Protein AF-A0A4V3DF30-F1 (afdb_monomer_lite)

Radius of gyration: 22.05 Å; chains: 1; bounding box: 25×17×87 Å

Organism: NCBI:txid578943

Secondary structure (DSSP, 8-state):
------------------SPPPPHHHHHHHHHHHHHHHHHHHHH--SHHHHHHHHHHHHHHHHHHHHHHTT-HHHHHHHHHHHHHHHT---

Foldseek 3Di:
DDDDDPPPPPPDPPPPPPPDQFALVNLVVLLVQLVVVLVVQCVVDPDPVSNVLSVVLVVLLVVLVVCSVVVNSNVSVVSSVVSCVVVVHDD

Sequence (91 aa):
MKRFLAVLVVLAAGAAQPAFACDQQEAVDMMVKLTTALGQKAGAAATAEESQAVVDANARVNEAGAALAAGDPEKACEIYRAVAAEQGISL

pLDDT: mean 85.77, std 19.5, range [37.62, 98.12]

Structure (mmCIF, N/CA/C/O backbone):
data_AF-A0A4V3DF30-F1
#
_entry.id   AF-A0A4V3DF30-F1
#
loop_
_atom_site.group_PDB
_atom_site.id
_atom_site.type_symbol
_atom_site.label_atom_id
_atom_site.label_alt_id
_atom_site.label_comp_id
_atom_site.label_asym_id
_atom_site.label_entity_id
_atom_site.label_seq_id
_atom_site.pdbx_PDB_ins_code
_atom_site.Cartn_x
_atom_site.Cartn_y
_atom_site.Cartn_z
_atom_site.occupancy
_atom_site.B_iso_or_equiv
_atom_site.auth_seq_id
_atom_site.auth_comp_id
_atom_site.auth_asym_id
_atom_site.auth_atom_id
_atom_site.pdbx_PDB_model_num
ATOM 1 N N . MET A 1 1 ? -10.662 6.092 -70.292 1.00 37.62 1 MET A N 1
ATOM 2 C CA . MET A 1 1 ? -9.411 6.406 -69.564 1.00 37.62 1 MET A CA 1
ATOM 3 C C . MET A 1 1 ? -9.826 7.065 -68.249 1.00 37.62 1 MET A C 1
ATOM 5 O O . MET A 1 1 ? -10.308 8.180 -68.290 1.00 37.62 1 MET A O 1
ATOM 9 N N . LYS A 1 2 ? -10.100 6.291 -67.188 1.00 43.28 2 LYS A N 1
ATOM 10 C CA . LYS A 1 2 ? -9.235 6.074 -66.003 1.00 43.28 2 LYS A CA 1
ATOM 11 C C . LYS A 1 2 ? -8.533 7.356 -65.536 1.00 43.28 2 LYS A C 1
ATOM 13 O O . LYS A 1 2 ? -7.727 7.844 -66.324 1.00 43.28 2 LYS A O 1
ATOM 18 N N . ARG A 1 3 ? -8.776 7.744 -64.262 1.00 49.78 3 ARG A N 1
ATOM 19 C CA . ARG A 1 3 ? -8.081 8.726 -63.373 1.00 49.78 3 ARG A CA 1
ATOM 20 C C . ARG A 1 3 ? -9.039 9.841 -62.907 1.00 49.78 3 ARG A C 1
ATOM 22 O O . ARG A 1 3 ? -9.595 10.510 -63.755 1.00 49.78 3 ARG A O 1
ATOM 29 N N . PHE A 1 4 ? -9.313 10.122 -61.635 1.00 47.38 4 PHE A N 1
ATOM 30 C CA . PHE A 1 4 ? -8.838 9.637 -60.337 1.00 47.38 4 PHE A CA 1
ATOM 31 C C . PHE A 1 4 ? -9.959 9.914 -59.315 1.00 47.38 4 PHE A C 1
ATOM 33 O O . PHE A 1 4 ? -10.311 11.066 -59.087 1.00 47.38 4 PHE A O 1
ATOM 40 N N . LEU A 1 5 ? -10.501 8.869 -58.690 1.00 52.12 5 LEU A N 1
ATOM 41 C CA . LEU A 1 5 ? -11.175 8.979 -57.397 1.00 52.12 5 LEU A CA 1
ATOM 42 C C . LEU A 1 5 ? -10.067 8.948 -56.341 1.00 52.12 5 LEU A C 1
ATOM 44 O O . LEU A 1 5 ? -9.442 7.908 -56.156 1.00 52.12 5 LEU A O 1
ATOM 48 N N . ALA A 1 6 ? -9.798 10.073 -55.687 1.00 52.53 6 ALA A N 1
ATOM 49 C CA . ALA A 1 6 ? -8.965 10.119 -54.488 1.00 52.53 6 ALA A CA 1
ATOM 50 C C . ALA A 1 6 ? -9.853 10.498 -53.299 1.00 52.53 6 ALA A C 1
ATOM 52 O O . ALA A 1 6 ? -9.787 11.593 -52.755 1.00 52.53 6 ALA A O 1
ATOM 53 N N . VAL A 1 7 ? -10.736 9.567 -52.941 1.00 53.31 7 VAL A N 1
ATOM 54 C CA . VAL A 1 7 ? -11.374 9.527 -51.627 1.00 53.31 7 VAL A CA 1
ATOM 55 C C . VAL A 1 7 ? -10.383 8.807 -50.717 1.00 53.31 7 VAL A C 1
ATOM 57 O O . VAL A 1 7 ? -10.305 7.584 -50.731 1.00 53.31 7 VAL A O 1
ATOM 60 N N . LEU A 1 8 ? -9.587 9.564 -49.966 1.00 47.38 8 LEU A N 1
ATOM 61 C CA . LEU A 1 8 ? -8.825 9.045 -48.829 1.00 47.38 8 LEU A CA 1
ATOM 62 C C . LEU A 1 8 ? -9.470 9.607 -47.566 1.00 47.38 8 LEU A C 1
ATOM 64 O O . LEU A 1 8 ? -8.994 10.541 -46.929 1.00 47.38 8 LEU A O 1
ATOM 68 N N . VAL A 1 9 ? -10.639 9.043 -47.263 1.00 51.59 9 VAL A N 1
ATOM 69 C CA . VAL A 1 9 ? -11.245 9.122 -45.940 1.00 51.59 9 VAL A CA 1
ATOM 70 C C . VAL A 1 9 ? -10.339 8.304 -45.027 1.00 51.59 9 VAL A C 1
ATOM 72 O O . VAL A 1 9 ? -10.312 7.077 -45.108 1.00 51.59 9 VAL A O 1
ATOM 75 N N . VAL A 1 10 ? -9.559 8.991 -44.195 1.00 53.03 10 VAL A N 1
ATOM 76 C CA . VAL A 1 10 ? -8.820 8.388 -43.083 1.00 53.03 10 VAL A CA 1
ATOM 77 C C . VAL A 1 10 ? -9.856 7.979 -42.036 1.00 53.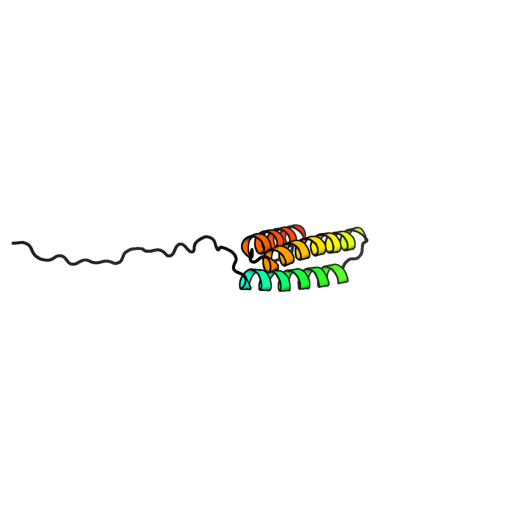03 10 VAL A C 1
ATOM 79 O O . VAL A 1 10 ? -10.171 8.713 -41.105 1.00 53.03 10 VAL A O 1
ATOM 82 N N . LEU A 1 11 ? -10.468 6.821 -42.267 1.00 48.28 11 LEU A N 1
ATOM 83 C CA . LEU A 1 11 ? -11.310 6.121 -41.313 1.00 48.28 11 LEU A CA 1
ATOM 84 C C . LEU A 1 11 ? -10.408 5.263 -40.427 1.00 48.28 11 LEU A C 1
ATOM 86 O O . LEU A 1 11 ? -9.734 4.357 -40.905 1.00 48.28 11 LEU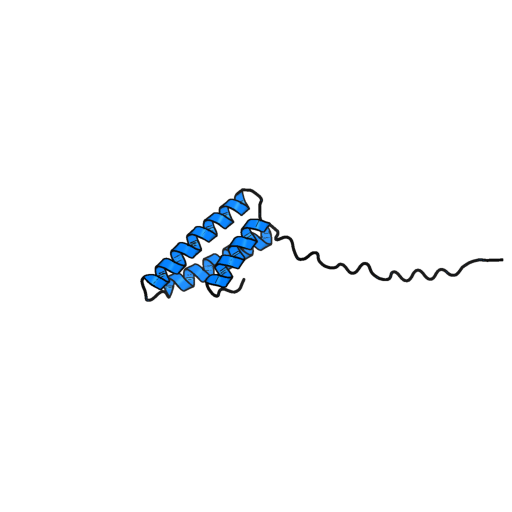 A O 1
ATOM 90 N N . ALA A 1 12 ? -10.478 5.556 -39.131 1.00 53.53 12 ALA A N 1
ATOM 91 C CA . ALA A 1 12 ? -10.255 4.623 -38.036 1.00 53.53 12 ALA A CA 1
ATOM 92 C C . ALA A 1 12 ? -8.868 3.959 -37.952 1.00 53.53 12 ALA A C 1
ATOM 94 O O . ALA A 1 12 ? -8.698 2.776 -38.224 1.00 53.53 12 ALA A O 1
ATOM 95 N N . ALA A 1 13 ? -7.924 4.672 -37.344 1.00 47.75 13 ALA A N 1
ATOM 96 C CA . ALA A 1 13 ? -7.248 4.073 -36.201 1.00 47.75 13 ALA A CA 1
ATOM 97 C C . ALA A 1 13 ? -7.899 4.680 -34.961 1.00 47.75 13 ALA A C 1
ATOM 99 O O . ALA A 1 13 ? -7.468 5.709 -34.444 1.00 47.75 13 ALA A O 1
ATOM 100 N N . GLY A 1 14 ? -9.009 4.073 -34.534 1.00 43.28 14 GLY A N 1
ATOM 101 C CA . GLY A 1 14 ? -9.398 4.182 -33.142 1.00 43.28 14 GLY A CA 1
ATOM 102 C C . GLY A 1 14 ? -8.171 3.784 -32.340 1.00 43.28 14 GLY A C 1
ATOM 103 O O . GLY A 1 14 ? -7.748 2.631 -32.397 1.00 43.28 14 GLY A O 1
ATOM 104 N N . ALA A 1 15 ? -7.570 4.750 -31.652 1.00 48.34 15 ALA A N 1
ATOM 105 C CA . ALA A 1 15 ? -6.739 4.460 -30.508 1.00 48.34 15 ALA A CA 1
ATOM 106 C C . ALA A 1 15 ? -7.683 3.826 -29.485 1.00 48.34 15 ALA A C 1
ATOM 108 O O . ALA A 1 15 ? -8.219 4.493 -28.606 1.00 48.34 15 ALA A O 1
ATOM 109 N N . ALA A 1 16 ? -7.964 2.535 -29.665 1.00 47.09 16 ALA A N 1
ATOM 110 C CA . ALA A 1 16 ? -8.275 1.683 -28.548 1.00 47.09 16 ALA A CA 1
ATOM 111 C C . ALA A 1 16 ? -7.076 1.872 -27.626 1.00 47.09 16 ALA A C 1
ATOM 113 O O . ALA A 1 16 ? -5.977 1.409 -27.929 1.00 47.09 16 ALA A O 1
ATOM 114 N N . GLN A 1 17 ? -7.263 2.692 -26.591 1.00 52.12 17 GLN A N 1
ATOM 115 C CA . GLN A 1 17 ? -6.336 2.762 -25.480 1.00 52.12 17 GLN A CA 1
ATOM 116 C C . GLN A 1 17 ? -6.124 1.299 -25.088 1.00 52.12 17 GLN A C 1
ATOM 118 O O . GLN A 1 17 ? -7.119 0.629 -24.784 1.00 52.12 17 GLN A O 1
ATOM 123 N N . PRO A 1 18 ? -4.906 0.739 -25.213 1.00 51.22 18 PRO A N 1
ATOM 124 C CA . PRO A 1 18 ? -4.678 -0.580 -24.657 1.00 51.22 18 PRO A CA 1
ATOM 125 C C . PRO A 1 18 ? -5.101 -0.471 -23.194 1.00 51.22 18 PRO A C 1
ATOM 127 O O . PRO A 1 18 ? -4.755 0.518 -22.546 1.00 51.22 18 PRO A O 1
ATOM 130 N N . ALA A 1 19 ? -5.931 -1.403 -22.721 1.00 55.28 19 ALA A N 1
ATOM 131 C CA . ALA A 1 19 ? -6.288 -1.479 -21.311 1.00 55.28 19 ALA A CA 1
ATOM 132 C C . ALA A 1 19 ?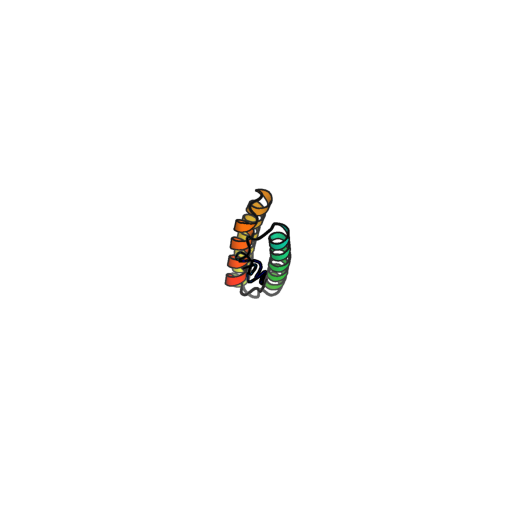 -4.986 -1.333 -20.510 1.00 55.28 19 ALA A C 1
ATOM 134 O O . ALA A 1 19 ? -4.051 -2.108 -20.706 1.00 55.28 19 ALA A O 1
ATOM 135 N N . PHE A 1 20 ? -4.898 -0.220 -19.787 1.00 55.59 20 PHE A N 1
ATOM 136 C CA . PHE A 1 20 ? -3.653 0.459 -19.454 1.00 55.59 20 PHE A CA 1
ATOM 137 C C . PHE A 1 20 ? -2.689 -0.465 -18.708 1.00 55.59 20 PHE A C 1
ATOM 139 O O . PHE A 1 20 ? -2.989 -0.913 -17.600 1.00 55.59 20 PHE A O 1
ATOM 146 N N . ALA A 1 21 ? -1.525 -0.731 -19.308 1.00 76.88 21 ALA A N 1
ATOM 147 C CA . ALA A 1 21 ? -0.380 -1.206 -18.546 1.00 76.88 21 ALA A CA 1
ATOM 148 C C . ALA A 1 21 ? -0.063 -0.123 -17.511 1.00 76.88 21 ALA A C 1
ATOM 150 O O . ALA A 1 21 ? 0.114 1.038 -17.885 1.00 76.88 21 ALA A O 1
ATOM 151 N N . CYS A 1 22 ? -0.058 -0.488 -16.230 1.00 89.88 22 CYS A N 1
ATOM 152 C CA . CYS A 1 22 ? 0.225 0.479 -15.181 1.00 89.88 22 CYS A CA 1
ATOM 153 C C . CYS A 1 22 ? 1.668 0.960 -15.310 1.00 89.88 22 CYS A C 1
ATOM 155 O O . CYS A 1 22 ? 2.592 0.141 -15.319 1.00 89.88 22 CYS A O 1
ATOM 157 N N . ASP A 1 23 ? 1.869 2.270 -15.415 1.00 93.56 23 ASP A N 1
ATOM 158 C CA . ASP A 1 23 ? 3.211 2.840 -15.445 1.00 93.56 23 ASP A CA 1
ATOM 159 C C . ASP A 1 23 ? 3.735 3.146 -14.030 1.00 93.56 23 ASP A C 1
ATOM 161 O O . ASP A 1 23 ? 3.021 3.061 -13.028 1.00 93.56 23 ASP A O 1
ATOM 165 N N . GLN A 1 24 ? 5.029 3.470 -13.930 1.00 92.25 24 GLN A N 1
ATOM 166 C CA . GLN A 1 24 ? 5.668 3.754 -12.641 1.00 92.25 24 GLN A CA 1
ATOM 167 C C . GLN A 1 24 ? 5.008 4.936 -11.915 1.00 92.25 24 GLN A C 1
ATOM 169 O O . GLN A 1 24 ? 4.904 4.923 -10.690 1.00 92.25 24 GLN A O 1
ATOM 174 N N . GLN A 1 25 ? 4.572 5.957 -12.655 1.00 95.19 25 GLN A N 1
ATOM 175 C CA . GLN A 1 25 ? 3.995 7.156 -12.065 1.00 95.19 25 GLN A CA 1
ATOM 176 C C . GLN A 1 25 ? 2.595 6.872 -11.514 1.00 95.19 25 GLN A C 1
ATOM 178 O O . GLN A 1 25 ? 2.282 7.319 -10.410 1.00 95.19 25 GLN A O 1
ATOM 183 N N . GLU A 1 26 ? 1.786 6.098 -12.240 1.00 95.00 26 GLU A N 1
ATOM 184 C CA . GLU A 1 26 ? 0.482 5.615 -11.780 1.00 95.00 26 GLU A CA 1
ATOM 185 C C . GLU A 1 26 ? 0.639 4.769 -10.509 1.00 95.00 26 GLU A C 1
ATOM 187 O O . GLU A 1 26 ? -0.040 5.012 -9.512 1.00 95.00 26 GLU A O 1
ATOM 192 N N . ALA A 1 27 ? 1.601 3.844 -10.488 1.00 96.00 27 ALA A N 1
ATOM 193 C CA . ALA A 1 27 ? 1.859 3.010 -9.320 1.00 96.00 27 ALA A CA 1
ATOM 194 C C . ALA A 1 27 ? 2.265 3.821 -8.077 1.00 96.00 27 ALA A C 1
ATOM 196 O O . ALA A 1 27 ? 1.805 3.536 -6.970 1.00 96.00 27 ALA A O 1
ATOM 197 N N . VAL A 1 28 ? 3.106 4.846 -8.244 1.00 96.50 28 VAL A N 1
ATOM 198 C CA . VAL A 1 28 ? 3.505 5.739 -7.145 1.00 96.50 28 VAL A CA 1
ATOM 199 C C . VAL A 1 28 ? 2.322 6.580 -6.657 1.00 96.50 28 VAL A C 1
ATOM 201 O O . VAL A 1 28 ? 2.153 6.732 -5.447 1.00 96.50 28 VAL A O 1
ATOM 204 N N . ASP A 1 29 ? 1.476 7.092 -7.555 1.00 97.19 29 ASP A N 1
ATOM 205 C CA . ASP A 1 29 ? 0.262 7.828 -7.173 1.00 97.19 29 ASP A CA 1
ATOM 206 C C . ASP A 1 29 ? -0.696 6.940 -6.360 1.00 97.19 29 ASP A C 1
ATOM 208 O O . ASP A 1 29 ? -1.152 7.319 -5.276 1.00 97.19 29 ASP A O 1
ATOM 212 N N . MET A 1 30 ? -0.917 5.708 -6.823 1.00 97.00 30 MET A N 1
ATOM 213 C CA . MET A 1 30 ? -1.714 4.708 -6.112 1.00 97.00 30 MET A CA 1
ATOM 214 C C . MET A 1 30 ? -1.124 4.373 -4.741 1.00 97.00 30 MET A C 1
ATOM 216 O O . MET A 1 30 ? -1.866 4.316 -3.761 1.00 97.00 30 MET A O 1
ATOM 220 N N . MET A 1 31 ? 0.199 4.205 -4.640 1.00 97.38 31 MET A N 1
ATOM 221 C CA . MET A 1 31 ? 0.884 3.982 -3.366 1.00 97.38 31 MET A CA 1
ATOM 222 C C . MET A 1 31 ? 0.607 5.121 -2.377 1.00 97.38 31 MET A C 1
ATOM 224 O O . MET A 1 31 ? 0.263 4.866 -1.222 1.00 97.38 31 MET A O 1
ATOM 228 N N . VAL A 1 32 ? 0.734 6.380 -2.809 1.00 97.38 32 VAL A N 1
ATOM 229 C CA . VAL A 1 32 ? 0.523 7.555 -1.946 1.00 97.38 32 VAL A CA 1
ATOM 230 C C . VAL A 1 32 ? -0.926 7.638 -1.469 1.00 97.38 32 VAL A C 1
ATOM 232 O O . VAL A 1 32 ? -1.174 7.811 -0.271 1.00 97.38 32 VAL A O 1
ATOM 235 N N . LYS A 1 33 ? -1.895 7.476 -2.376 1.00 97.12 33 LYS A N 1
ATOM 236 C CA . LYS A 1 33 ? -3.322 7.476 -2.022 1.00 97.12 33 LYS A CA 1
ATOM 237 C C . LYS A 1 33 ? -3.659 6.353 -1.049 1.00 97.12 33 LYS A C 1
ATOM 239 O O . LYS A 1 33 ? -4.283 6.599 -0.016 1.00 97.12 33 LYS A O 1
ATOM 244 N N . LEU A 1 34 ? -3.198 5.138 -1.345 1.00 97.69 34 LEU A N 1
ATOM 245 C CA . LEU A 1 34 ? -3.476 3.961 -0.534 1.00 97.69 34 LEU A CA 1
ATOM 246 C C . LEU A 1 34 ? -2.870 4.080 0.865 1.00 97.69 34 LEU A C 1
ATOM 248 O O . LEU A 1 34 ? -3.575 3.889 1.850 1.00 97.69 34 LEU A O 1
ATOM 252 N N . THR A 1 35 ? -1.591 4.445 0.973 1.00 97.06 35 THR A N 1
ATOM 253 C CA . THR A 1 35 ? -0.912 4.607 2.273 1.00 97.06 35 THR A CA 1
ATOM 254 C C . THR A 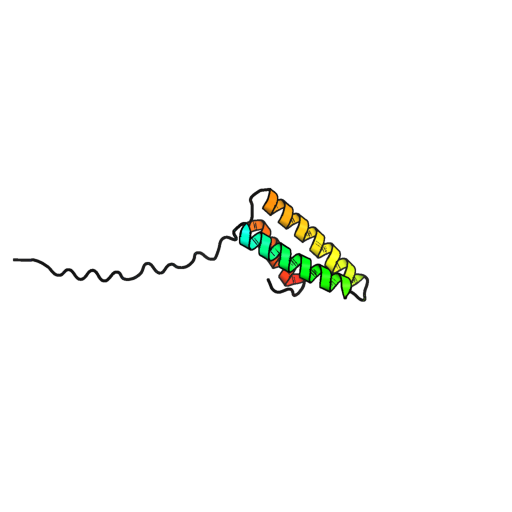1 35 ? -1.529 5.719 3.115 1.00 97.06 35 THR A C 1
ATOM 256 O O . THR A 1 35 ? -1.687 5.555 4.324 1.00 97.06 35 THR A O 1
ATOM 259 N N . THR A 1 36 ? -1.965 6.815 2.489 1.00 97.44 36 THR A N 1
ATOM 260 C CA . THR A 1 36 ? -2.690 7.891 3.180 1.00 97.44 36 THR A CA 1
ATOM 261 C C . THR A 1 36 ? -4.023 7.390 3.736 1.00 97.44 36 THR A C 1
ATOM 263 O O . THR A 1 36 ? -4.319 7.597 4.914 1.00 97.44 36 THR A O 1
ATOM 266 N N . ALA A 1 37 ? -4.818 6.697 2.916 1.00 97.44 37 ALA A N 1
ATOM 267 C CA . ALA A 1 37 ? -6.108 6.156 3.333 1.00 97.44 37 ALA A CA 1
ATOM 268 C C . ALA A 1 37 ? -5.959 5.079 4.423 1.00 97.44 37 ALA A C 1
ATOM 270 O O . ALA A 1 37 ? -6.709 5.079 5.399 1.00 97.44 37 ALA A O 1
ATOM 271 N N . LEU A 1 38 ? -4.949 4.210 4.319 1.00 97.12 38 LEU A N 1
ATOM 272 C CA . LEU A 1 38 ? -4.613 3.243 5.365 1.00 97.12 38 LEU A CA 1
ATOM 273 C C . LEU A 1 38 ? -4.191 3.932 6.665 1.00 97.12 38 LEU A C 1
ATOM 275 O O . LEU A 1 38 ? -4.619 3.504 7.731 1.00 97.12 38 LEU A O 1
ATOM 279 N N . GLY A 1 39 ? -3.418 5.019 6.597 1.00 96.75 39 GLY A N 1
ATOM 280 C CA . GLY A 1 39 ? -3.053 5.813 7.772 1.00 96.75 39 GLY A CA 1
ATOM 281 C C . GLY A 1 39 ? -4.267 6.432 8.472 1.00 96.75 39 GLY A C 1
ATOM 282 O O . GLY A 1 39 ? -4.371 6.380 9.697 1.00 96.75 39 GLY A O 1
ATOM 283 N N . GLN A 1 40 ? -5.231 6.952 7.708 1.00 96.94 40 GLN A N 1
ATOM 284 C CA . GLN A 1 40 ? -6.498 7.449 8.258 1.00 96.94 40 GLN A CA 1
ATOM 285 C C . GLN A 1 40 ? -7.313 6.323 8.904 1.00 96.94 40 GLN A C 1
ATOM 287 O O . GLN A 1 40 ? -7.827 6.491 10.009 1.00 96.94 40 GLN A O 1
ATOM 292 N N . LYS A 1 41 ? -7.389 5.160 8.247 1.00 95.88 41 LYS A N 1
ATOM 293 C CA . LYS A 1 41 ? -8.093 3.982 8.763 1.00 95.88 41 LYS A CA 1
ATOM 294 C C . LYS A 1 41 ? -7.438 3.440 10.037 1.00 95.88 41 LYS A C 1
ATOM 296 O O . LYS A 1 41 ? -8.152 3.108 10.974 1.00 95.88 41 LYS A O 1
ATOM 301 N N . ALA A 1 42 ? -6.104 3.440 10.111 1.00 95.50 42 ALA A N 1
ATOM 302 C CA . ALA A 1 42 ? -5.357 3.103 11.324 1.00 95.50 42 ALA A CA 1
ATOM 303 C C . ALA A 1 42 ? -5.720 4.038 12.485 1.00 95.50 42 ALA A C 1
ATOM 305 O O . ALA A 1 42 ? -5.987 3.577 13.588 1.00 95.50 42 ALA A O 1
ATOM 306 N N . GLY A 1 43 ? -5.761 5.351 12.230 1.00 96.19 43 GLY A N 1
ATOM 307 C CA . GLY A 1 43 ? -6.119 6.345 13.244 1.00 96.19 43 GLY A CA 1
ATOM 308 C C . GLY A 1 43 ? -7.579 6.272 13.703 1.00 96.19 43 GLY A C 1
ATOM 309 O O . GLY A 1 43 ? -7.890 6.732 14.798 1.00 96.19 43 GLY A O 1
ATOM 310 N N . ALA A 1 44 ? -8.462 5.699 12.883 1.00 96.25 44 ALA A N 1
ATOM 311 C CA . ALA A 1 44 ? -9.881 5.518 13.181 1.00 96.25 44 ALA A CA 1
ATOM 312 C C . ALA A 1 44 ? -10.235 4.121 13.726 1.00 96.25 44 ALA A C 1
ATOM 314 O O . ALA A 1 44 ? -11.384 3.913 14.113 1.00 96.25 44 ALA A O 1
ATOM 315 N N . ALA A 1 45 ? -9.294 3.171 13.744 1.00 96.19 45 ALA A N 1
ATOM 316 C CA . ALA A 1 45 ? -9.543 1.808 14.205 1.00 96.19 45 ALA A CA 1
ATOM 317 C C . ALA A 1 45 ? -9.943 1.803 15.690 1.00 96.19 45 ALA A C 1
ATOM 319 O O . ALA A 1 45 ? -9.226 2.325 16.544 1.00 96.19 45 ALA A O 1
ATOM 320 N N . ALA A 1 46 ? -11.094 1.206 16.001 1.00 96.44 46 ALA A N 1
ATOM 321 C CA . ALA A 1 46 ? -11.638 1.120 17.355 1.00 96.44 46 ALA A CA 1
ATOM 322 C C . ALA A 1 46 ? -11.405 -0.259 17.992 1.00 96.44 46 ALA A C 1
ATOM 324 O O . ALA A 1 46 ? -11.568 -0.425 19.202 1.00 96.44 46 ALA A O 1
ATOM 325 N N . THR A 1 47 ? -11.027 -1.247 17.181 1.00 97.06 47 THR A N 1
ATOM 326 C CA . THR A 1 47 ? 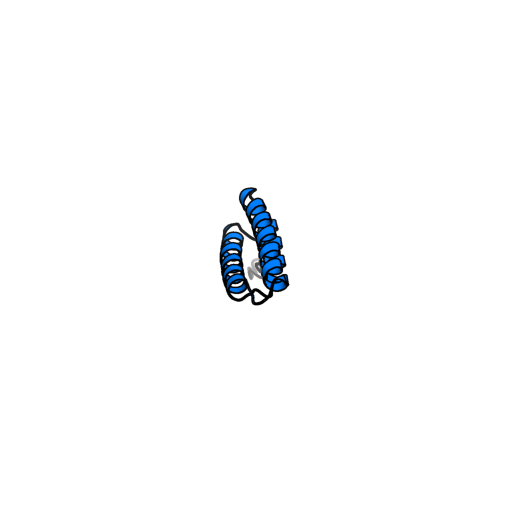-10.838 -2.640 17.591 1.00 97.06 47 THR A CA 1
ATOM 327 C C . THR A 1 47 ? -9.462 -3.180 17.200 1.00 97.06 47 THR A C 1
ATOM 329 O O . THR A 1 47 ? -8.746 -2.621 16.357 1.00 97.06 47 THR A O 1
ATOM 332 N N . ALA A 1 48 ? -9.076 -4.289 17.834 1.00 95.69 48 ALA A N 1
ATOM 333 C CA . ALA A 1 48 ? -7.838 -4.989 17.508 1.00 95.69 48 ALA A CA 1
ATOM 334 C C . ALA A 1 48 ? -7.912 -5.601 16.103 1.00 95.69 48 ALA A C 1
ATOM 336 O O . ALA A 1 48 ? -6.936 -5.559 15.361 1.00 95.69 48 ALA A O 1
ATOM 337 N N . GLU A 1 49 ? -9.084 -6.103 15.719 1.00 95.81 49 GLU A N 1
ATOM 338 C CA . GLU A 1 49 ? -9.357 -6.672 14.405 1.00 95.81 49 GLU A CA 1
ATOM 339 C C . GLU A 1 49 ? -9.199 -5.625 13.294 1.00 95.81 49 GLU A C 1
ATOM 341 O O . GLU A 1 49 ? -8.524 -5.880 12.297 1.00 95.81 49 GLU A O 1
ATOM 346 N N . GLU A 1 50 ? -9.755 -4.423 13.476 1.00 94.56 50 GLU A N 1
ATOM 347 C CA . GLU A 1 50 ? -9.587 -3.318 12.521 1.00 94.56 50 GLU A CA 1
ATOM 348 C C . GLU A 1 50 ? -8.125 -2.879 12.410 1.00 94.56 50 GLU A C 1
ATOM 350 O O . GLU A 1 50 ? -7.628 -2.640 11.309 1.00 94.56 50 GLU A O 1
ATOM 355 N N . SER A 1 51 ? -7.419 -2.816 13.541 1.00 95.69 51 SER A N 1
ATOM 356 C CA . SER A 1 51 ? -5.994 -2.478 13.566 1.00 95.69 51 SER A CA 1
ATOM 357 C C . SER A 1 51 ? -5.162 -3.524 12.820 1.00 95.69 51 SER A C 1
ATOM 359 O O . SER A 1 51 ? -4.311 -3.172 12.001 1.00 95.69 51 SER A O 1
ATOM 361 N N . GLN A 1 52 ? -5.438 -4.812 13.048 1.00 97.06 52 GLN A N 1
ATOM 362 C CA . GLN A 1 52 ? -4.744 -5.911 12.382 1.00 97.06 52 GLN A CA 1
ATOM 363 C C . GLN A 1 52 ? -5.002 -5.905 10.873 1.00 97.06 52 GLN A C 1
ATOM 365 O O . GLN A 1 52 ? -4.059 -6.049 10.099 1.00 97.06 52 GLN A O 1
ATOM 370 N N . ALA A 1 53 ? -6.237 -5.633 10.440 1.00 94.94 53 ALA A N 1
ATOM 371 C CA . ALA A 1 53 ? -6.561 -5.521 9.019 1.00 94.94 53 ALA A CA 1
ATOM 372 C C . ALA A 1 53 ? -5.737 -4.428 8.312 1.00 94.94 53 ALA A C 1
ATOM 374 O O . ALA A 1 53 ? -5.343 -4.598 7.156 1.00 94.94 53 ALA A O 1
ATOM 375 N N . VAL A 1 54 ? -5.440 -3.317 8.997 1.00 96.25 54 VAL A N 1
ATOM 376 C CA . VAL A 1 54 ? -4.572 -2.258 8.458 1.00 96.25 54 VAL A CA 1
ATOM 377 C C . VAL A 1 54 ? -3.096 -2.673 8.455 1.00 96.25 54 VAL A C 1
ATOM 379 O O . VAL A 1 54 ? -2.369 -2.332 7.520 1.00 96.25 54 VAL A O 1
ATOM 382 N N . VAL A 1 55 ? -2.633 -3.423 9.457 1.00 96.19 55 VAL A N 1
ATOM 383 C CA . VAL A 1 55 ? -1.266 -3.977 9.482 1.00 96.19 55 VAL A CA 1
ATOM 384 C C . VAL A 1 55 ? -1.050 -4.947 8.319 1.00 96.19 55 VAL A C 1
ATOM 386 O O . VAL A 1 55 ? -0.070 -4.807 7.584 1.00 96.19 55 VAL A O 1
ATOM 389 N N . ASP A 1 56 ? -1.988 -5.865 8.096 1.00 97.38 56 ASP A N 1
ATOM 390 C CA . ASP A 1 56 ? -1.919 -6.851 7.013 1.00 97.38 56 ASP A CA 1
ATOM 391 C C . ASP A 1 56 ? -1.956 -6.170 5.635 1.00 97.38 56 ASP A C 1
ATOM 393 O O . ASP A 1 56 ? -1.191 -6.517 4.731 1.00 97.38 56 ASP A O 1
ATOM 397 N N . ALA A 1 57 ? -2.787 -5.132 5.484 1.00 97.38 57 ALA A N 1
ATOM 398 C CA . ALA A 1 57 ? -2.807 -4.307 4.280 1.00 97.38 57 ALA A CA 1
ATOM 399 C C . ALA A 1 57 ? -1.456 -3.618 4.029 1.00 97.38 57 ALA A C 1
ATOM 401 O O . ALA A 1 57 ? -0.948 -3.651 2.907 1.00 97.38 57 ALA A O 1
ATOM 402 N N . ASN A 1 58 ? -0.836 -3.036 5.062 1.00 96.06 58 ASN A N 1
ATOM 403 C CA . ASN A 1 58 ? 0.474 -2.390 4.940 1.00 96.06 58 ASN A CA 1
ATOM 404 C C . ASN A 1 58 ? 1.588 -3.374 4.555 1.00 96.06 58 ASN A C 1
ATOM 406 O O . ASN A 1 58 ? 2.472 -3.015 3.776 1.00 96.06 58 ASN A O 1
ATOM 410 N N . ALA A 1 59 ? 1.545 -4.618 5.042 1.00 97.31 59 ALA A N 1
ATOM 411 C CA . ALA A 1 59 ? 2.506 -5.642 4.633 1.00 97.31 59 ALA A CA 1
ATOM 412 C C . ALA A 1 59 ? 2.473 -5.869 3.111 1.00 97.31 59 ALA A C 1
ATOM 414 O O . ALA A 1 59 ? 3.520 -5.893 2.464 1.00 97.31 59 ALA A O 1
ATOM 415 N N . ARG A 1 60 ? 1.279 -5.912 2.514 1.00 97.88 60 ARG A N 1
ATOM 416 C CA . ARG A 1 60 ? 1.110 -6.070 1.059 1.00 97.88 60 ARG A CA 1
ATOM 417 C C . ARG A 1 60 ? 1.458 -4.814 0.265 1.00 97.88 60 ARG A C 1
ATOM 419 O O . ARG A 1 60 ? 1.985 -4.915 -0.839 1.00 97.88 60 ARG A O 1
ATOM 426 N N . VAL A 1 61 ? 1.248 -3.624 0.827 1.00 96.75 61 VAL A N 1
ATOM 427 C CA . VAL A 1 61 ? 1.761 -2.376 0.231 1.00 96.75 61 VAL A CA 1
ATOM 428 C C . VAL A 1 61 ? 3.291 -2.412 0.116 1.00 96.75 61 VAL A C 1
ATOM 430 O O . VAL A 1 61 ? 3.831 -1.948 -0.889 1.00 96.75 61 VAL A O 1
ATOM 433 N N . ASN A 1 62 ? 3.995 -3.018 1.080 1.00 96.94 62 ASN A N 1
ATOM 434 C CA . ASN A 1 62 ? 5.447 -3.206 0.986 1.00 96.94 62 ASN A CA 1
ATOM 435 C C . ASN A 1 62 ? 5.837 -4.201 -0.119 1.00 96.94 62 ASN A C 1
ATOM 437 O O . ASN A 1 62 ? 6.822 -3.969 -0.817 1.00 96.94 62 ASN A O 1
ATOM 441 N N . GLU A 1 63 ? 5.064 -5.273 -0.323 1.00 97.38 63 GLU A N 1
ATOM 442 C CA . GLU A 1 63 ? 5.271 -6.205 -1.445 1.00 97.38 63 GLU A CA 1
ATOM 443 C C . GLU A 1 63 ? 5.125 -5.499 -2.802 1.00 97.38 63 GLU A C 1
ATOM 445 O O . GLU A 1 63 ? 5.952 -5.688 -3.697 1.00 97.38 63 GLU A O 1
ATOM 450 N N . ALA A 1 64 ? 4.124 -4.627 -2.939 1.00 96.75 64 ALA A N 1
ATOM 451 C CA . ALA A 1 64 ? 3.955 -3.786 -4.121 1.00 96.75 64 ALA A CA 1
ATOM 452 C C . ALA A 1 64 ? 5.116 -2.792 -4.301 1.00 96.75 64 ALA A C 1
ATOM 454 O O . ALA A 1 64 ? 5.623 -2.623 -5.409 1.00 96.75 64 ALA A O 1
ATOM 455 N N . GLY A 1 65 ? 5.600 -2.188 -3.210 1.00 95.88 65 GLY A N 1
ATOM 456 C CA . GLY A 1 65 ? 6.789 -1.332 -3.231 1.00 95.88 65 GLY A CA 1
ATOM 457 C C . GLY A 1 65 ? 8.051 -2.079 -3.680 1.00 95.88 65 GLY A C 1
ATOM 458 O O . GLY A 1 65 ? 8.860 -1.532 -4.429 1.00 95.88 65 GLY A O 1
ATOM 459 N N . ALA A 1 66 ? 8.200 -3.350 -3.295 1.00 98.12 66 ALA A N 1
ATOM 460 C CA . ALA A 1 66 ? 9.289 -4.202 -3.768 1.00 98.12 66 ALA A CA 1
ATOM 461 C C . ALA A 1 66 ? 9.171 -4.511 -5.271 1.00 98.12 66 ALA A C 1
ATOM 463 O O . ALA A 1 66 ? 10.183 -4.494 -5.972 1.00 98.12 66 ALA A O 1
ATOM 464 N N . ALA A 1 67 ? 7.954 -4.736 -5.781 1.00 97.44 67 ALA A N 1
ATOM 465 C CA . ALA A 1 67 ? 7.714 -4.877 -7.218 1.00 97.44 67 ALA A CA 1
ATOM 466 C C . ALA A 1 67 ? 8.084 -3.590 -7.980 1.00 97.44 67 ALA A C 1
ATOM 468 O O . ALA A 1 67 ? 8.812 -3.660 -8.971 1.00 97.44 67 ALA A O 1
ATOM 469 N N . LEU A 1 68 ? 7.714 -2.410 -7.461 1.00 95.06 68 LEU A N 1
ATOM 470 C CA . LEU A 1 68 ? 8.142 -1.131 -8.041 1.00 95.06 68 LEU A CA 1
ATOM 471 C C . LEU A 1 68 ? 9.660 -0.976 -8.073 1.00 95.06 68 LEU A C 1
ATOM 473 O O . LEU A 1 68 ? 10.216 -0.598 -9.104 1.00 95.06 68 LEU A O 1
ATOM 477 N N . ALA A 1 69 ? 10.335 -1.284 -6.965 1.00 96.12 69 ALA A N 1
ATOM 478 C CA . ALA A 1 69 ? 11.791 -1.203 -6.876 1.00 96.12 69 ALA A CA 1
ATOM 479 C C . ALA A 1 69 ? 12.493 -2.166 -7.851 1.00 96.12 69 ALA A C 1
ATOM 481 O O . ALA A 1 69 ? 13.591 -1.871 -8.322 1.00 96.12 69 ALA A O 1
ATOM 482 N N . ALA A 1 70 ? 11.852 -3.290 -8.185 1.00 97.44 70 ALA A N 1
ATOM 483 C CA . ALA A 1 70 ? 12.319 -4.242 -9.189 1.00 97.44 70 ALA A CA 1
ATOM 484 C C . ALA A 1 70 ? 12.009 -3.821 -10.641 1.00 97.44 70 ALA A C 1
ATOM 486 O O . ALA A 1 70 ? 12.399 -4.527 -11.570 1.00 97.44 70 ALA A O 1
ATOM 487 N N . GLY A 1 71 ? 11.339 -2.682 -10.854 1.00 95.56 71 GLY A N 1
ATOM 488 C CA . GLY A 1 71 ? 10.944 -2.208 -12.181 1.00 95.56 71 GLY A CA 1
ATOM 489 C C . GLY A 1 71 ? 9.695 -2.892 -12.739 1.00 95.56 71 GLY A C 1
ATOM 490 O O . GLY A 1 71 ? 9.508 -2.886 -13.953 1.00 95.56 71 GLY A O 1
ATOM 491 N N . ASP A 1 72 ? 8.851 -3.459 -11.872 1.00 96.81 72 ASP A N 1
ATOM 492 C CA . ASP A 1 72 ? 7.588 -4.119 -12.219 1.00 96.81 72 ASP A CA 1
ATOM 493 C C . ASP A 1 72 ? 6.382 -3.303 -11.699 1.00 96.81 72 ASP A C 1
ATOM 495 O O . ASP A 1 72 ? 5.771 -3.638 -10.675 1.00 96.81 72 ASP A O 1
ATOM 499 N N . PRO A 1 73 ? 6.059 -2.168 -12.353 1.00 96.06 73 PRO A N 1
ATOM 500 C CA . PRO A 1 73 ? 4.955 -1.311 -11.934 1.00 96.06 73 PRO A CA 1
ATOM 501 C C . PRO A 1 73 ? 3.585 -1.954 -12.161 1.00 96.06 73 PRO A C 1
ATOM 503 O O . PRO A 1 73 ? 2.651 -1.668 -11.417 1.00 96.06 73 PRO A O 1
ATOM 506 N N . GLU A 1 74 ? 3.461 -2.861 -13.130 1.00 96.19 74 GLU A N 1
ATOM 507 C CA . GLU A 1 74 ? 2.207 -3.558 -13.412 1.00 96.19 74 GLU A CA 1
ATOM 508 C C . GLU A 1 74 ? 1.797 -4.437 -12.228 1.00 96.19 74 GLU A C 1
ATOM 510 O O . GLU A 1 74 ? 0.692 -4.286 -11.695 1.00 96.19 74 GLU A O 1
ATOM 515 N N . LYS A 1 75 ? 2.727 -5.261 -11.734 1.00 96.69 75 LYS A N 1
ATOM 516 C CA . LYS A 1 75 ? 2.511 -6.066 -10.532 1.00 96.69 75 LYS A CA 1
ATOM 517 C C . LYS A 1 75 ? 2.247 -5.208 -9.300 1.00 96.69 75 LYS A C 1
ATOM 519 O O . LYS A 1 75 ? 1.403 -5.553 -8.474 1.00 96.69 75 LYS A O 1
ATOM 524 N N . ALA A 1 76 ? 2.947 -4.085 -9.157 1.00 97.81 76 ALA A N 1
ATOM 525 C CA . ALA A 1 76 ? 2.700 -3.182 -8.041 1.00 97.81 76 ALA A CA 1
ATOM 526 C C . ALA A 1 76 ? 1.266 -2.639 -8.050 1.00 97.81 76 ALA A C 1
ATOM 528 O O . ALA A 1 76 ? 0.589 -2.678 -7.024 1.00 97.81 76 ALA A O 1
ATOM 529 N N . CYS A 1 77 ? 0.768 -2.200 -9.207 1.00 96.88 77 CYS A N 1
ATOM 530 C CA . CYS A 1 77 ? -0.601 -1.709 -9.334 1.00 96.88 77 CYS A CA 1
ATOM 531 C C . CYS A 1 77 ? -1.648 -2.796 -9.124 1.00 96.88 77 CYS A C 1
ATOM 533 O O . CYS A 1 77 ? -2.687 -2.514 -8.530 1.00 96.88 77 CYS A O 1
ATOM 535 N N . GLU A 1 78 ? -1.391 -4.027 -9.568 1.00 96.88 78 GLU A N 1
ATOM 536 C CA . GLU A 1 78 ? -2.252 -5.171 -9.255 1.00 96.88 78 GLU A CA 1
ATOM 537 C C . GLU A 1 78 ? -2.408 -5.334 -7.737 1.00 96.88 78 GLU A C 1
ATOM 539 O O . GLU A 1 78 ? -3.531 -5.360 -7.224 1.00 96.88 78 GLU A O 1
ATOM 544 N N . ILE A 1 79 ? -1.289 -5.346 -7.007 1.00 98.06 79 ILE A N 1
ATOM 545 C CA . ILE A 1 79 ? -1.295 -5.483 -5.548 1.00 98.06 79 ILE A CA 1
ATOM 546 C C . ILE A 1 79 ? -1.979 -4.275 -4.893 1.00 98.06 79 ILE A C 1
ATOM 548 O O . ILE A 1 79 ? -2.834 -4.463 -4.026 1.00 98.06 79 ILE A O 1
ATOM 552 N N . TYR A 1 80 ? -1.678 -3.042 -5.319 1.00 98.12 80 TYR A N 1
ATOM 553 C CA . TYR A 1 80 ? -2.327 -1.843 -4.778 1.00 98.12 80 TYR A CA 1
ATOM 554 C C . TYR A 1 80 ? -3.845 -1.852 -4.991 1.00 98.12 80 TYR A C 1
ATOM 556 O O . TYR A 1 80 ? -4.580 -1.555 -4.050 1.00 98.12 80 TYR A O 1
ATOM 564 N N . ARG A 1 81 ? -4.340 -2.235 -6.178 1.00 97.00 81 ARG A N 1
ATOM 565 C CA . ARG A 1 81 ? -5.788 -2.346 -6.451 1.00 97.00 81 ARG A CA 1
ATOM 566 C C . ARG A 1 81 ? -6.437 -3.422 -5.588 1.00 97.00 81 ARG A C 1
ATOM 568 O O . ARG A 1 81 ? -7.522 -3.185 -5.064 1.00 97.00 81 ARG A O 1
ATOM 575 N N . ALA A 1 82 ? -5.781 -4.569 -5.410 1.00 97.69 82 ALA A N 1
ATOM 576 C CA . ALA A 1 82 ? -6.294 -5.645 -4.566 1.00 97.69 82 ALA A CA 1
ATOM 577 C C . ALA A 1 82 ? -6.414 -5.205 -3.098 1.00 97.69 82 ALA A C 1
ATOM 579 O O . ALA A 1 82 ? -7.480 -5.343 -2.498 1.00 97.69 82 ALA A O 1
ATOM 580 N N . VAL A 1 83 ? -5.362 -4.591 -2.544 1.00 98.00 83 VAL A N 1
ATOM 581 C CA . VAL A 1 83 ? -5.388 -4.055 -1.174 1.00 98.00 83 VAL A CA 1
ATOM 582 C C . VAL A 1 83 ? -6.455 -2.969 -1.038 1.00 98.00 83 VAL A C 1
ATOM 584 O O . VAL A 1 83 ? -7.211 -2.972 -0.070 1.00 98.00 83 VAL A O 1
ATOM 587 N N . ALA A 1 84 ? -6.565 -2.060 -2.009 1.00 97.50 84 ALA A N 1
ATOM 588 C CA . ALA A 1 84 ? -7.575 -1.010 -1.984 1.00 97.50 84 ALA A CA 1
ATOM 589 C C . ALA A 1 84 ? -9.002 -1.582 -1.986 1.00 97.50 84 ALA A C 1
ATOM 591 O O . ALA A 1 84 ? -9.818 -1.177 -1.158 1.00 97.50 84 ALA A O 1
ATOM 592 N N . ALA A 1 85 ? -9.287 -2.570 -2.838 1.00 97.31 85 ALA A N 1
ATOM 593 C CA . ALA A 1 85 ? -10.592 -3.224 -2.906 1.00 97.31 85 ALA A CA 1
ATOM 594 C C . ALA A 1 85 ? -10.968 -3.918 -1.586 1.00 97.31 85 ALA A C 1
ATOM 596 O O . ALA A 1 85 ? -12.078 -3.736 -1.090 1.00 97.31 85 ALA A O 1
ATOM 597 N N . GLU A 1 86 ? -10.038 -4.656 -0.979 1.00 95.94 86 GLU A N 1
ATOM 598 C CA . GLU A 1 86 ? -10.259 -5.327 0.309 1.00 95.94 86 GLU A CA 1
ATOM 599 C C . GLU A 1 86 ? -10.474 -4.340 1.461 1.00 95.94 86 GLU A C 1
ATOM 601 O O . GLU A 1 86 ? -11.224 -4.609 2.399 1.00 95.94 86 GLU A O 1
ATOM 606 N N . GLN A 1 87 ? -9.827 -3.178 1.388 1.00 95.19 87 GLN A N 1
ATOM 607 C CA . GLN A 1 87 ? -9.903 -2.154 2.422 1.00 95.19 87 GLN A CA 1
ATOM 608 C C . GLN A 1 87 ? -11.032 -1.144 2.192 1.00 95.19 87 GLN A C 1
ATOM 610 O O . GLN A 1 87 ? -11.254 -0.299 3.065 1.00 95.19 87 GLN A O 1
ATOM 615 N N . GLY A 1 88 ? -11.757 -1.242 1.072 1.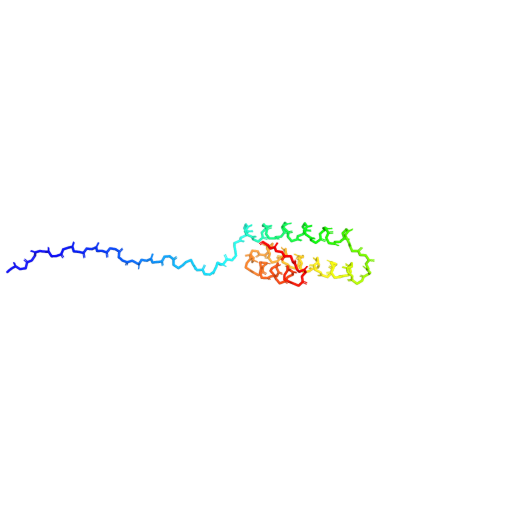00 95.44 88 GLY A N 1
ATOM 616 C CA . GLY A 1 88 ? -12.816 -0.307 0.689 1.00 95.44 88 GLY A CA 1
ATOM 617 C C . GLY A 1 88 ? -12.295 1.088 0.326 1.00 95.44 88 GLY A C 1
ATOM 618 O O . GLY A 1 88 ? -12.968 2.081 0.588 1.00 95.44 88 GLY A O 1
ATOM 619 N N . ILE A 1 89 ? -11.082 1.173 -0.223 1.00 94.00 89 ILE A N 1
ATOM 620 C CA . ILE A 1 89 ? -10.391 2.415 -0.589 1.00 94.00 89 ILE A CA 1
ATOM 621 C C . ILE A 1 89 ? -10.512 2.632 -2.103 1.00 94.00 89 ILE A C 1
ATOM 623 O O . ILE A 1 89 ? -10.306 1.709 -2.888 1.00 94.00 89 ILE A O 1
ATOM 627 N N . SER A 1 90 ? -10.818 3.864 -2.519 1.00 93.19 90 SER A N 1
ATOM 628 C CA . SER A 1 90 ? -10.781 4.269 -3.931 1.00 93.19 90 SER A CA 1
ATOM 629 C C . SER A 1 90 ? -9.401 4.824 -4.286 1.00 93.19 90 SER A C 1
ATOM 631 O O . SER A 1 90 ? -8.866 5.640 -3.534 1.00 93.19 90 SER A O 1
ATOM 633 N N . LEU A 1 91 ? -8.857 4.408 -5.433 1.00 88.62 91 LEU A N 1
ATOM 634 C CA . LEU A 1 91 ? -7.582 4.884 -5.990 1.00 88.62 91 LEU A CA 1
ATOM 635 C C . LEU A 1 91 ? -7.800 5.908 -7.108 1.00 88.62 91 LEU A C 1
ATOM 637 O O . LEU A 1 91 ? -8.856 5.828 -7.772 1.00 88.62 91 LEU A O 1
#